Protein AF-A0AAN9EJW6-F1 (afdb_monomer)

Radius of gyration: 41.12 Å; Cα contacts (8 Å, |Δi|>4): 16; chains: 1; bounding box: 88×48×113 Å

InterPro domains:
  IPR026060 Associate of Myc 1 [PTHR13168] (24-127)

Organism: Crotalaria pallida (NCBI:txid3830)

Foldseek 3Di:
DPPDPPDDPVVVVVVVVVVVVVVVVVVVVVVVVVCVVVCVVVQQVVLVVVQVPPPDHDPDSPVSSCVSVVPDDPVVVVVVVVVVVVVVVVVVVVVVVVVVVVVVVVVVVVVVVVVDDDDDDDDDDDDDDYDDDD

pLDDT: mean 81.41, std 19.13, range [34.28, 98.38]

Solvent-accessible surface area (backbone atoms only — not comparable to full-atom values): 8293 Å² total; per-residue (Å²): 134,84,83,67,96,74,82,62,62,68,62,49,49,52,52,50,53,51,50,54,50,51,51,53,51,50,52,52,50,52,52,52,50,48,36,55,76,70,39,52,51,59,54,53,48,52,53,53,49,55,57,68,69,40,89,71,71,65,98,48,66,66,59,55,49,47,59,70,70,68,51,64,54,71,66,54,48,53,50,53,51,51,53,51,52,53,52,54,51,54,50,52,52,50,51,51,50,52,54,51,53,53,50,54,52,51,54,52,50,56,54,50,68,75,69,70,83,87,82,93,86,85,90,83,83,89,88,86,85,84,90,81,91,134

Mean predicted aligned error: 17.02 Å

Nearest PDB structures (foldseek):
  7sqc-assembly1_0J  TM=7.883E-01  e=5.731E-04  Chlamydomonas reinhardtii
  7sqc-assembly1_0L  TM=8.168E-01  e=1.813E-03  Chlamydomonas reinhardtii
  7som-assembly1_W  TM=6.688E-01  e=5.333E-04  Chlamydomonas reinha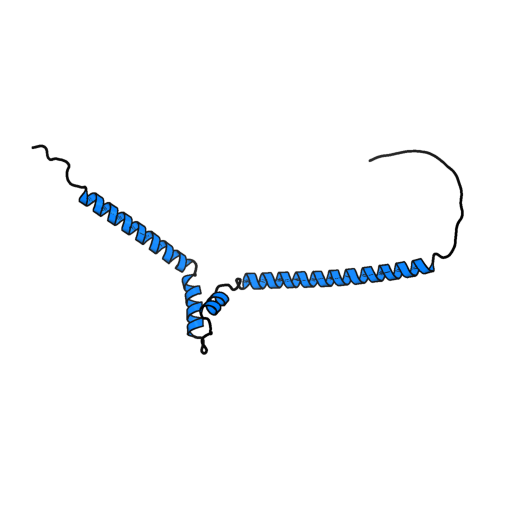rdtii

Secondary structure (DSSP, 8-state):
--------HHHHHHHHHHHHHHHHHHHHHHHHHHHHHTTHHHHHHHHHHHHHH-SS--S-HHHHHHHHHSSPPHHHHHHHHHHHHHHHHHHHHHHHHHHHHHHHHHHHHHHHHHH-------------------

Structure (mmCIF, N/CA/C/O backbone):
data_AF-A0AAN9EJW6-F1
#
_entry.id   AF-A0AAN9EJW6-F1
#
loop_
_atom_site.group_PDB
_atom_site.id
_atom_site.type_symbol
_atom_site.label_atom_id
_atom_site.label_alt_id
_atom_site.label_comp_id
_atom_site.label_asym_id
_atom_site.label_entity_id
_atom_site.label_seq_id
_atom_site.pdbx_PDB_ins_code
_atom_site.Cartn_x
_atom_site.Cartn_y
_atom_site.Cartn_z
_atom_site.occupancy
_atom_site.B_iso_or_equiv
_atom_site.auth_seq_id
_atom_site.auth_comp_id
_atom_site.auth_asym_id
_atom_site.auth_atom_id
_atom_site.pdbx_PDB_model_num
ATOM 1 N N . MET A 1 1 ? 53.977 26.430 -40.911 1.00 45.88 1 MET A N 1
ATOM 2 C CA . MET A 1 1 ? 52.508 26.573 -40.820 1.00 45.88 1 MET A CA 1
ATOM 3 C C . MET A 1 1 ? 52.083 26.139 -39.430 1.00 45.88 1 MET A C 1
ATOM 5 O O . MET A 1 1 ? 52.261 24.979 -39.087 1.00 45.88 1 MET A O 1
ATOM 9 N N . ILE A 1 2 ? 51.635 27.087 -38.608 1.00 50.38 2 ILE A N 1
ATOM 10 C CA . ILE A 1 2 ? 51.143 26.830 -37.249 1.00 50.38 2 ILE A CA 1
ATOM 11 C C . ILE A 1 2 ? 49.769 26.165 -37.409 1.00 50.38 2 ILE A C 1
ATOM 13 O O . ILE A 1 2 ? 48.837 26.798 -37.907 1.00 50.38 2 ILE A O 1
ATOM 17 N N . PHE A 1 3 ? 49.653 24.884 -37.056 1.00 51.03 3 PHE A N 1
ATOM 18 C CA . PHE A 1 3 ? 48.362 24.199 -37.006 1.00 51.03 3 PHE A CA 1
ATOM 19 C C . PHE A 1 3 ? 47.484 24.900 -35.963 1.00 51.03 3 PHE A C 1
ATOM 21 O O . PHE A 1 3 ? 47.835 24.978 -34.787 1.00 51.03 3 PHE A O 1
ATOM 28 N N . SER A 1 4 ? 46.368 25.470 -36.411 1.00 56.62 4 SER A N 1
ATOM 29 C CA . SER A 1 4 ? 45.422 26.157 -35.532 1.00 56.62 4 SER A CA 1
ATOM 30 C C . SER A 1 4 ? 44.644 25.142 -34.681 1.00 56.62 4 SER A C 1
ATOM 32 O O . SER A 1 4 ? 44.229 24.114 -35.213 1.00 56.62 4 SER A O 1
ATOM 34 N N . PRO A 1 5 ? 44.365 25.429 -33.396 1.00 61.47 5 PRO A N 1
ATOM 35 C CA . PRO A 1 5 ? 43.528 24.603 -32.526 1.00 61.47 5 PRO A CA 1
ATOM 36 C C . PRO A 1 5 ? 42.034 24.828 -32.820 1.00 61.47 5 PRO A C 1
ATOM 38 O O . PRO A 1 5 ? 41.258 25.276 -31.981 1.00 61.47 5 PRO A O 1
ATOM 41 N N . LYS A 1 6 ? 41.629 24.528 -34.046 1.00 61.16 6 LYS A N 1
ATOM 42 C CA . LYS A 1 6 ? 40.262 24.156 -34.405 1.00 61.16 6 LYS A CA 1
ATOM 43 C C . LYS A 1 6 ? 40.468 22.722 -34.882 1.00 61.16 6 LYS A C 1
ATOM 45 O O . LYS A 1 6 ? 41.196 22.510 -35.831 1.00 61.16 6 LYS A O 1
ATOM 50 N N . ASP A 1 7 ? 40.208 21.685 -34.099 1.00 63.66 7 ASP A N 1
ATOM 51 C CA . ASP A 1 7 ? 38.897 21.062 -34.066 1.00 63.66 7 ASP A CA 1
ATOM 52 C C . ASP A 1 7 ? 38.947 19.898 -33.070 1.00 63.66 7 ASP A C 1
ATOM 54 O O . ASP A 1 7 ? 39.448 18.814 -33.349 1.00 63.66 7 ASP A O 1
ATOM 58 N N . ASN A 1 8 ? 38.416 20.103 -31.870 1.00 65.50 8 ASN A N 1
ATOM 59 C CA . ASN A 1 8 ? 37.898 18.989 -31.068 1.00 65.50 8 ASN A CA 1
ATOM 60 C C . ASN A 1 8 ? 36.607 19.401 -30.352 1.00 65.50 8 ASN A C 1
ATOM 62 O O . ASN A 1 8 ? 36.280 18.927 -29.266 1.00 65.50 8 ASN A O 1
ATOM 66 N N . LEU A 1 9 ? 35.889 20.364 -30.933 1.00 72.44 9 LEU A N 1
ATOM 67 C CA . LEU A 1 9 ? 34.636 20.852 -30.375 1.00 72.44 9 LEU A CA 1
ATOM 68 C C . LEU A 1 9 ? 33.519 19.832 -30.629 1.00 72.44 9 LEU A C 1
ATOM 70 O O . LEU A 1 9 ? 32.791 19.490 -29.706 1.00 72.44 9 LEU A O 1
ATOM 74 N N . SER A 1 10 ? 33.477 19.248 -31.832 1.00 76.38 10 SER A N 1
ATOM 75 C CA . SER A 1 10 ? 32.536 18.177 -32.192 1.00 76.38 10 SER A CA 1
ATOM 76 C C . SER A 1 10 ? 32.692 16.933 -31.302 1.00 76.38 10 SER A C 1
ATOM 78 O O . SER A 1 10 ? 31.719 16.461 -30.716 1.00 76.38 10 SER A O 1
ATOM 80 N N . GLY A 1 11 ? 33.928 16.461 -31.084 1.00 83.88 11 GLY A N 1
ATOM 81 C CA . GLY A 1 11 ? 34.201 15.319 -30.202 1.00 83.88 11 GLY A CA 1
ATOM 82 C C . GLY A 1 11 ? 33.845 15.585 -28.735 1.00 83.88 11 GLY A C 1
ATOM 83 O O . GLY A 1 11 ? 33.274 14.723 -28.062 1.00 83.88 11 GLY A O 1
ATOM 84 N N . LYS A 1 12 ? 34.105 16.803 -28.238 1.00 85.62 12 LYS A N 1
ATOM 85 C CA . LYS A 1 12 ? 33.687 17.228 -26.891 1.00 85.62 12 LYS A CA 1
ATOM 86 C C . LYS A 1 12 ? 32.165 17.288 -26.749 1.00 85.62 12 LYS A C 1
ATOM 88 O O . LYS A 1 12 ? 31.651 16.821 -25.735 1.00 85.62 12 LYS A O 1
ATOM 93 N N . VAL A 1 13 ? 31.450 17.804 -27.751 1.00 88.00 13 VAL A N 1
ATOM 94 C CA . VAL A 1 13 ? 29.978 17.861 -27.758 1.00 88.00 13 VAL A CA 1
ATOM 95 C C . VAL A 1 13 ? 29.380 16.453 -27.784 1.00 88.00 13 VAL A C 1
ATOM 97 O O . VAL A 1 13 ? 28.518 16.154 -26.963 1.00 88.00 13 VAL A O 1
ATOM 100 N N . ALA A 1 14 ? 29.885 15.553 -28.633 1.00 90.44 14 ALA A N 1
ATOM 101 C CA . ALA A 1 14 ? 29.428 14.164 -28.684 1.00 90.44 14 ALA A CA 1
ATOM 102 C C . ALA A 1 14 ? 29.637 13.432 -27.344 1.00 90.44 14 ALA A C 1
ATOM 104 O O . ALA A 1 14 ? 28.730 12.761 -26.848 1.00 90.44 14 ALA A O 1
ATOM 105 N N . LYS A 1 15 ? 30.800 13.618 -26.702 1.00 89.44 15 LYS A N 1
ATOM 106 C CA . LYS A 1 1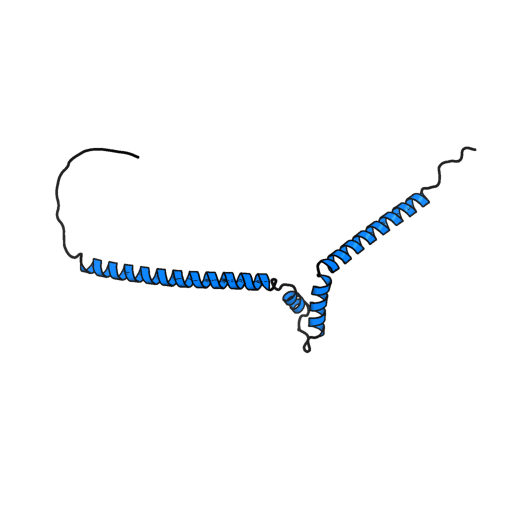5 ? 31.083 13.054 -25.372 1.00 89.44 15 LYS A CA 1
ATOM 107 C C . LYS A 1 15 ? 30.166 13.633 -24.290 1.00 89.44 15 LYS A C 1
ATOM 109 O O . LYS A 1 15 ? 29.689 12.888 -23.436 1.00 89.44 15 LYS A O 1
ATOM 114 N N . MET A 1 16 ? 29.906 14.940 -24.327 1.00 90.06 16 MET A N 1
ATOM 115 C CA . MET A 1 16 ? 29.020 15.614 -23.374 1.00 90.06 16 MET A CA 1
ATOM 116 C C . MET A 1 16 ? 27.571 15.134 -23.517 1.00 90.06 16 MET A C 1
ATOM 118 O O . MET A 1 16 ? 26.950 14.773 -22.520 1.00 90.06 16 MET A O 1
ATOM 122 N N . LEU A 1 17 ? 27.062 15.043 -24.748 1.00 90.88 17 LEU A N 1
ATOM 123 C CA . LEU A 1 17 ? 25.730 14.509 -25.044 1.00 90.88 17 LEU A CA 1
ATOM 124 C C . LEU A 1 17 ? 25.597 13.040 -24.621 1.00 90.88 17 LEU A C 1
ATOM 126 O O . LEU A 1 17 ? 24.603 12.673 -23.996 1.00 90.88 17 LEU A O 1
ATOM 130 N N . GLY A 1 18 ? 26.614 12.214 -24.887 1.00 90.69 18 GLY A N 1
ATOM 131 C CA . GLY A 1 18 ? 26.646 10.821 -24.439 1.00 90.69 18 GLY A CA 1
ATOM 132 C C . GLY A 1 18 ? 26.630 10.688 -22.912 1.00 90.69 18 GLY A C 1
ATOM 133 O O . GLY A 1 18 ? 25.901 9.858 -22.371 1.00 90.69 18 GLY A O 1
ATOM 134 N N . SER A 1 19 ? 27.375 11.543 -22.204 1.00 90.69 19 SER A N 1
ATOM 135 C CA . SER A 1 19 ? 27.371 11.582 -20.736 1.00 90.69 19 SER A CA 1
ATOM 136 C C . SER A 1 19 ? 26.007 11.995 -20.176 1.00 90.69 19 SER A C 1
ATOM 138 O O . SER A 1 19 ? 25.503 11.340 -19.267 1.00 90.69 19 SER A O 1
ATOM 140 N N . LEU A 1 20 ? 25.380 13.029 -20.747 1.00 91.12 20 LEU A N 1
ATOM 141 C CA . LEU A 1 20 ? 24.037 13.490 -20.374 1.00 91.12 20 LEU A CA 1
ATOM 142 C C . LEU A 1 20 ? 22.977 12.406 -20.588 1.00 91.12 20 LEU A C 1
ATOM 144 O O . LEU A 1 20 ? 22.093 12.222 -19.751 1.00 91.12 20 LEU A O 1
ATOM 148 N N . PHE A 1 21 ? 23.055 11.678 -21.703 1.00 92.12 21 PHE A N 1
ATOM 149 C CA . PHE A 1 21 ? 22.140 10.574 -21.975 1.00 92.12 21 PHE A CA 1
ATOM 150 C C . PHE A 1 21 ? 22.330 9.435 -20.969 1.00 92.12 21 PHE A C 1
ATOM 152 O O . PHE A 1 21 ? 21.357 8.960 -20.389 1.00 92.12 21 PHE A O 1
ATOM 159 N N . LYS A 1 22 ? 23.581 9.053 -20.686 1.00 92.19 22 LYS A N 1
ATOM 160 C CA . LYS A 1 22 ? 23.899 8.020 -19.692 1.00 92.19 22 LYS A CA 1
ATOM 161 C C . LYS A 1 22 ? 23.420 8.399 -18.289 1.00 92.19 22 LYS A C 1
ATOM 163 O O . LYS A 1 22 ? 22.901 7.548 -17.576 1.00 92.19 22 LYS A O 1
ATOM 168 N N . GLU A 1 23 ? 23.548 9.666 -17.906 1.00 93.19 23 GLU A N 1
ATOM 169 C CA . GLU A 1 23 ? 23.032 10.174 -16.632 1.00 93.19 23 GLU A CA 1
ATOM 170 C C . GLU A 1 23 ? 21.496 10.122 -16.571 1.00 93.19 23 GLU A C 1
ATOM 172 O O . GLU A 1 23 ? 20.930 9.697 -15.562 1.00 93.19 23 GLU A O 1
ATOM 177 N N . LYS A 1 24 ? 20.80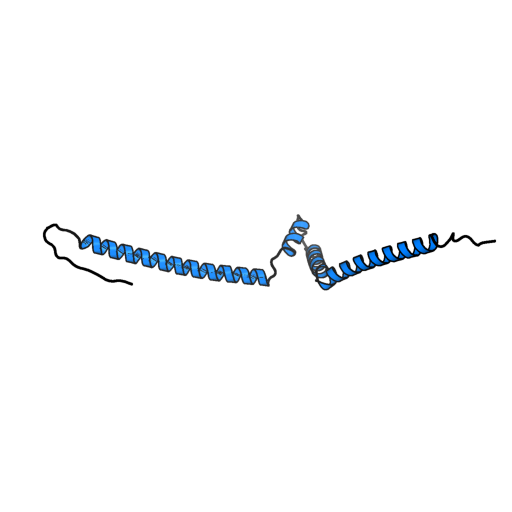5 10.498 -17.657 1.00 94.75 24 LYS A N 1
ATOM 178 C CA . LYS A 1 24 ? 19.341 10.375 -17.758 1.00 94.75 24 LYS A CA 1
ATOM 179 C C . LYS A 1 24 ? 18.882 8.925 -17.625 1.00 94.75 24 LYS A C 1
ATOM 181 O O . LYS A 1 24 ? 17.947 8.657 -16.875 1.00 94.75 24 LYS A O 1
ATOM 186 N N . GLU A 1 25 ? 19.537 8.000 -18.318 1.00 96.94 25 GLU A N 1
ATOM 187 C CA . GLU A 1 25 ? 19.205 6.576 -18.238 1.00 96.94 25 GLU A CA 1
ATOM 188 C C . GLU A 1 25 ? 19.509 6.000 -16.850 1.00 96.94 25 GLU A C 1
ATOM 190 O O . GLU A 1 25 ? 18.687 5.267 -16.307 1.00 96.94 25 GLU A O 1
ATOM 195 N N . ALA A 1 26 ? 20.611 6.405 -16.210 1.00 97.31 26 ALA A N 1
ATOM 196 C CA . ALA A 1 26 ? 20.914 6.008 -14.835 1.00 97.31 26 ALA A CA 1
ATOM 197 C C . ALA A 1 26 ? 19.839 6.481 -13.841 1.00 97.31 26 ALA A C 1
ATOM 199 O O . ALA A 1 26 ? 19.439 5.722 -12.960 1.00 97.31 26 ALA A O 1
ATOM 200 N N . LYS A 1 27 ? 19.323 7.708 -14.001 1.00 96.75 27 LYS A N 1
ATOM 201 C CA . LYS A 1 27 ? 18.216 8.231 -13.182 1.00 96.75 27 LYS A CA 1
ATOM 202 C C . LYS A 1 27 ? 16.922 7.439 -13.389 1.00 96.75 27 LYS A C 1
ATOM 204 O O . LYS A 1 27 ? 16.261 7.097 -12.412 1.00 96.75 27 LYS A O 1
ATOM 209 N N . LYS A 1 28 ? 16.576 7.110 -14.639 1.00 97.50 28 LYS A N 1
ATOM 210 C CA . LYS A 1 28 ? 15.406 6.267 -14.947 1.00 97.50 28 LYS A CA 1
ATOM 211 C C . LYS A 1 28 ? 15.538 4.865 -14.355 1.00 97.50 28 LYS A C 1
ATOM 213 O O . LYS A 1 28 ? 14.586 4.366 -13.766 1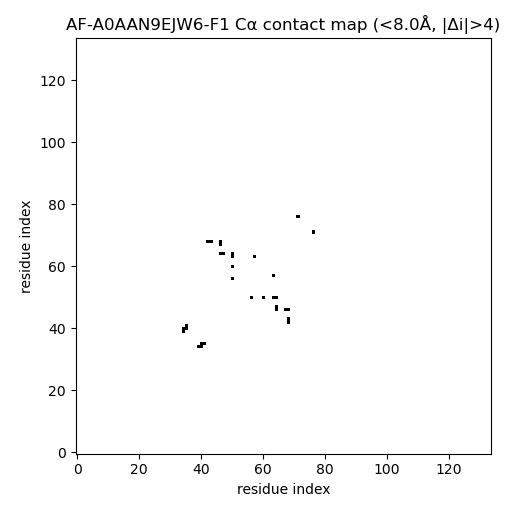.00 97.50 28 LYS A O 1
ATOM 218 N N . GLU A 1 29 ? 16.710 4.250 -14.492 1.00 98.00 29 GLU A N 1
ATOM 219 C CA . GLU A 1 29 ? 17.007 2.935 -13.920 1.00 98.00 29 GLU A CA 1
ATOM 220 C C . GLU A 1 29 ? 16.879 2.951 -12.395 1.00 98.00 29 GLU A C 1
ATOM 222 O O . GLU A 1 29 ? 16.236 2.076 -11.825 1.00 98.00 29 GLU A O 1
ATOM 227 N N . ALA A 1 30 ? 17.445 3.962 -11.732 1.00 98.19 30 ALA A N 1
ATOM 228 C CA . ALA A 1 30 ? 17.347 4.105 -10.284 1.00 98.19 30 ALA A CA 1
ATOM 229 C C . ALA A 1 30 ? 15.888 4.238 -9.820 1.00 98.19 30 ALA A C 1
ATOM 231 O O . ALA A 1 30 ? 15.504 3.610 -8.837 1.00 98.19 30 ALA A O 1
ATOM 232 N N . PHE A 1 31 ? 15.063 5.000 -10.547 1.00 98.25 31 PHE A N 1
ATOM 233 C CA . PHE A 1 31 ? 13.644 5.139 -10.223 1.00 98.25 31 PHE A CA 1
ATOM 234 C C . PHE A 1 31 ? 12.869 3.833 -10.424 1.00 98.25 31 PHE A C 1
ATOM 236 O O . PHE A 1 31 ? 12.100 3.445 -9.549 1.00 98.25 31 PHE A O 1
ATOM 243 N N . ARG A 1 32 ? 13.117 3.110 -11.525 1.00 98.06 32 ARG A N 1
ATOM 244 C CA . ARG A 1 32 ? 12.533 1.778 -11.743 1.00 98.06 32 ARG A CA 1
ATOM 245 C C . ARG A 1 32 ? 12.902 0.824 -10.608 1.00 98.06 32 ARG A C 1
ATOM 247 O O . ARG A 1 32 ? 12.011 0.261 -9.986 1.00 98.06 32 ARG A O 1
ATOM 254 N N . LYS A 1 33 ? 14.194 0.725 -10.277 1.00 98.31 33 LYS A N 1
ATOM 255 C CA . LYS A 1 33 ? 14.667 -0.113 -9.168 1.00 98.31 33 LYS A CA 1
ATOM 256 C C . LYS A 1 33 ? 14.032 0.262 -7.841 1.00 98.31 33 LYS A C 1
ATOM 258 O O . LYS A 1 33 ? 13.708 -0.633 -7.081 1.00 98.31 33 LYS A O 1
ATOM 263 N N . TYR A 1 34 ? 13.850 1.552 -7.567 1.00 98.38 34 TYR A N 1
ATOM 264 C CA . TYR A 1 34 ? 13.175 2.012 -6.357 1.00 98.38 34 TYR A CA 1
ATOM 265 C C . TYR A 1 34 ? 11.722 1.526 -6.290 1.00 98.38 34 TYR A C 1
ATOM 267 O O . TYR A 1 34 ? 11.297 1.022 -5.250 1.00 98.38 34 TYR A O 1
ATOM 275 N N . LEU A 1 35 ? 10.965 1.640 -7.386 1.00 98.06 35 LEU A N 1
ATOM 276 C CA . LEU A 1 35 ? 9.583 1.154 -7.439 1.00 98.06 35 LEU A CA 1
ATOM 277 C C . LEU A 1 35 ? 9.501 -0.374 -7.305 1.00 98.06 35 LEU A C 1
ATOM 279 O O . LEU A 1 35 ? 8.612 -0.875 -6.618 1.00 98.06 35 LEU A O 1
ATOM 283 N N . ASP A 1 36 ? 10.440 -1.102 -7.911 1.00 96.06 36 ASP A N 1
ATOM 284 C CA . ASP A 1 36 ? 10.532 -2.558 -7.785 1.00 96.06 36 ASP A CA 1
ATOM 285 C C . ASP A 1 36 ? 10.917 -2.968 -6.352 1.00 96.06 36 ASP A C 1
ATOM 287 O O . ASP A 1 36 ? 10.235 -3.777 -5.728 1.00 96.06 36 ASP A O 1
ATOM 291 N N . SER A 1 37 ? 11.973 -2.374 -5.782 1.00 95.56 37 SER A N 1
ATOM 292 C CA . SER A 1 37 ? 12.493 -2.738 -4.457 1.00 95.56 37 SER A CA 1
ATOM 293 C C . SER A 1 37 ? 11.583 -2.315 -3.307 1.00 95.56 37 SER A C 1
ATOM 295 O O . SER A 1 37 ? 11.608 -2.939 -2.253 1.00 95.56 37 SER A O 1
ATOM 297 N N . SER A 1 38 ? 10.800 -1.247 -3.482 1.00 94.31 38 SER A N 1
ATOM 298 C CA . SER A 1 38 ? 9.790 -0.826 -2.500 1.00 94.31 38 SER A CA 1
ATOM 299 C C . SER A 1 38 ? 8.521 -1.683 -2.544 1.00 94.31 38 SER A C 1
ATOM 301 O O . SER A 1 38 ? 7.668 -1.538 -1.674 1.00 94.31 38 SER A O 1
ATOM 303 N N . GLY A 1 39 ? 8.371 -2.555 -3.550 1.00 92.38 39 GLY A N 1
ATOM 304 C CA . GLY A 1 39 ? 7.165 -3.356 -3.763 1.00 92.38 39 GLY A CA 1
ATOM 305 C C . GLY A 1 39 ? 5.992 -2.578 -4.369 1.00 92.38 39 GLY A C 1
ATOM 306 O O . GLY A 1 39 ? 4.911 -3.143 -4.525 1.00 92.38 39 GLY A O 1
ATOM 307 N N . ALA A 1 40 ? 6.180 -1.310 -4.754 1.00 93.88 40 ALA A N 1
ATOM 308 C CA . ALA A 1 40 ? 5.126 -0.488 -5.350 1.00 93.88 40 ALA A CA 1
ATOM 309 C C . ALA A 1 40 ? 4.593 -1.096 -6.658 1.00 93.88 40 ALA A C 1
ATOM 311 O O . ALA A 1 40 ? 3.382 -1.118 -6.884 1.00 93.88 40 ALA A O 1
ATOM 312 N N . VAL A 1 41 ? 5.484 -1.636 -7.501 1.00 95.62 41 VAL A N 1
ATOM 313 C CA . VAL A 1 41 ? 5.093 -2.313 -8.750 1.00 95.62 41 VAL A CA 1
ATOM 314 C C . VAL A 1 41 ? 4.269 -3.568 -8.467 1.00 95.62 41 VAL A C 1
ATOM 316 O O . VAL A 1 41 ? 3.237 -3.771 -9.104 1.00 95.62 41 VAL A O 1
ATOM 319 N N . ASP A 1 42 ? 4.678 -4.383 -7.494 1.00 92.19 42 ASP A N 1
ATOM 320 C CA . ASP A 1 42 ? 3.963 -5.605 -7.108 1.00 92.19 42 ASP A CA 1
ATOM 321 C C . ASP A 1 42 ? 2.570 -5.292 -6.538 1.00 92.19 42 ASP A C 1
ATOM 323 O O . ASP A 1 42 ? 1.576 -5.877 -6.971 1.00 92.19 42 ASP A O 1
ATOM 327 N N . ALA A 1 43 ? 2.465 -4.306 -5.643 1.00 93.25 43 ALA A N 1
ATOM 328 C CA . ALA A 1 43 ? 1.190 -3.869 -5.079 1.00 93.25 43 ALA A CA 1
ATOM 329 C C . ALA A 1 43 ? 0.223 -3.361 -6.163 1.00 93.25 43 ALA A C 1
ATOM 331 O O . ALA A 1 43 ? -0.924 -3.810 -6.232 1.00 93.25 43 ALA A O 1
ATOM 332 N N . LEU A 1 44 ? 0.690 -2.477 -7.053 1.00 94.62 44 LEU A N 1
ATOM 333 C CA . LEU A 1 44 ? -0.111 -1.981 -8.177 1.00 94.62 44 LEU A CA 1
ATOM 334 C C . LEU A 1 44 ? -0.535 -3.121 -9.108 1.00 94.62 44 LEU A C 1
ATOM 336 O O . LEU A 1 44 ? -1.698 -3.192 -9.504 1.00 94.62 44 LEU A O 1
ATOM 340 N N . THR A 1 45 ? 0.380 -4.043 -9.411 1.00 95.75 45 THR A N 1
ATOM 341 C CA . THR A 1 45 ? 0.095 -5.209 -10.255 1.00 95.75 45 THR A CA 1
ATOM 342 C C . THR A 1 45 ? -0.999 -6.072 -9.637 1.00 95.75 45 THR A C 1
ATOM 344 O O . THR A 1 45 ? -1.969 -6.391 -10.316 1.00 95.75 45 THR A O 1
ATOM 347 N N . LYS A 1 46 ? -0.913 -6.389 -8.341 1.00 93.88 46 LYS A N 1
ATOM 348 C CA . LYS A 1 46 ? -1.933 -7.175 -7.628 1.00 93.88 46 LYS A CA 1
ATOM 349 C C . LYS A 1 46 ? -3.310 -6.517 -7.657 1.00 93.88 46 LYS A C 1
ATOM 351 O O . LYS A 1 46 ? -4.303 -7.205 -7.874 1.00 93.88 46 LYS A O 1
ATOM 356 N N . VAL A 1 47 ? -3.390 -5.196 -7.480 1.00 94.81 47 VAL A N 1
ATOM 357 C CA . VAL A 1 47 ? -4.668 -4.467 -7.563 1.00 94.81 47 VAL A CA 1
ATOM 358 C C . 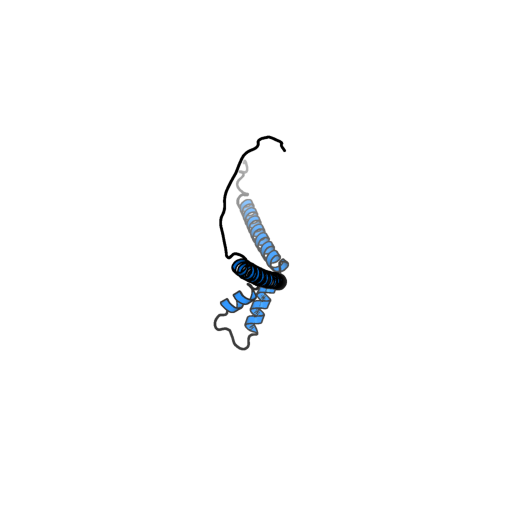VAL A 1 47 ? -5.253 -4.525 -8.974 1.00 94.81 47 VAL A C 1
ATOM 360 O O . VAL A 1 47 ? -6.453 -4.760 -9.127 1.00 94.81 47 VAL A O 1
ATOM 363 N N . LEU A 1 48 ? -4.420 -4.358 -10.004 1.00 95.38 48 LEU A N 1
ATOM 364 C CA . LEU A 1 48 ? -4.853 -4.446 -11.401 1.00 95.38 48 LEU A CA 1
ATOM 365 C C . LEU A 1 48 ? -5.284 -5.867 -11.787 1.00 95.38 48 LEU A C 1
ATOM 367 O O . LEU A 1 48 ? -6.300 -6.024 -12.460 1.00 95.38 48 LEU A O 1
ATOM 371 N N . VAL A 1 49 ? -4.567 -6.894 -11.323 1.00 95.50 49 VAL A N 1
ATOM 372 C CA . VAL A 1 49 ? -4.953 -8.304 -11.493 1.00 95.50 49 VAL A CA 1
ATOM 373 C C . VAL A 1 49 ? -6.293 -8.568 -10.808 1.00 95.50 49 VAL A C 1
ATOM 375 O O . VAL A 1 49 ? -7.208 -9.072 -11.449 1.00 95.50 49 VAL A O 1
ATOM 378 N N . ALA A 1 50 ? -6.472 -8.124 -9.561 1.00 93.44 50 ALA A N 1
ATOM 379 C CA . ALA A 1 50 ? -7.738 -8.277 -8.849 1.00 93.44 50 ALA A CA 1
ATOM 380 C C . ALA A 1 50 ? -8.906 -7.588 -9.575 1.00 93.44 50 ALA A C 1
ATOM 382 O O . ALA A 1 50 ? -10.010 -8.126 -9.604 1.00 93.44 50 ALA A O 1
ATOM 383 N N . LEU A 1 51 ? -8.680 -6.415 -10.181 1.00 95.00 51 LEU A N 1
ATOM 384 C CA . LEU A 1 51 ? -9.676 -5.735 -11.014 1.00 95.00 51 LEU A CA 1
ATOM 385 C C . LEU A 1 51 ? -9.976 -6.525 -12.299 1.00 95.00 51 LEU A C 1
ATOM 387 O O . LEU A 1 51 ? -11.132 -6.624 -12.723 1.00 95.00 51 LEU A O 1
ATOM 391 N N . TYR A 1 52 ? -8.950 -7.103 -12.922 1.00 95.31 52 TYR A N 1
ATOM 392 C CA . TYR A 1 52 ? -9.093 -7.939 -14.111 1.00 95.31 52 TYR A CA 1
ATOM 393 C C . TYR A 1 52 ? -9.874 -9.231 -13.829 1.00 95.31 52 TYR A C 1
ATOM 395 O O . TYR A 1 52 ? -10.708 -9.620 -14.643 1.00 95.31 52 TYR A O 1
ATOM 403 N N . GLU A 1 53 ? -9.691 -9.837 -12.661 1.00 95.19 53 GLU A N 1
ATOM 404 C CA . GLU A 1 53 ? -10.344 -11.090 -12.261 1.00 95.19 53 GLU A CA 1
ATOM 405 C C . GLU A 1 53 ? -11.789 -10.915 -11.766 1.00 95.19 53 GLU A C 1
ATOM 407 O O . GLU A 1 53 ? -12.519 -11.897 -11.648 1.00 95.19 53 GLU A O 1
ATOM 412 N N . GLN A 1 54 ? -12.244 -9.685 -11.491 1.00 92.94 54 GLN A N 1
ATOM 413 C CA . GLN A 1 54 ? -13.649 -9.431 -11.141 1.00 92.94 54 GLN A CA 1
ATOM 414 C C . GLN A 1 54 ? -14.588 -9.933 -12.252 1.00 92.94 54 GLN A C 1
ATOM 416 O O . GLN A 1 54 ? -14.514 -9.432 -13.379 1.00 92.94 54 GLN A O 1
ATOM 421 N N . ASN A 1 55 ? -15.477 -10.878 -11.915 1.00 81.75 55 ASN A N 1
ATOM 422 C CA . ASN A 1 55 ? -16.504 -11.398 -12.827 1.00 81.75 55 ASN A CA 1
ATOM 423 C C . ASN A 1 55 ? -17.459 -10.282 -13.282 1.00 81.75 55 ASN A C 1
ATOM 425 O O . ASN A 1 55 ? -17.683 -10.124 -14.479 1.00 81.75 55 ASN A O 1
ATOM 429 N N . ASP A 1 56 ? -17.922 -9.455 -12.339 1.00 90.38 56 ASP A N 1
ATOM 430 C CA . ASP A 1 56 ? -18.680 -8.233 -12.614 1.00 90.38 56 ASP A CA 1
ATOM 431 C C . ASP A 1 56 ? -17.766 -7.018 -12.470 1.00 90.38 56 ASP A C 1
ATOM 433 O O . ASP A 1 56 ? -17.249 -6.727 -11.388 1.00 90.38 56 ASP A O 1
ATOM 437 N N . LYS A 1 57 ? -17.529 -6.298 -13.572 1.00 90.62 57 LYS A N 1
ATOM 438 C CA . LYS A 1 57 ? -16.670 -5.112 -13.528 1.00 90.62 57 LYS A CA 1
ATOM 439 C C . LYS A 1 57 ? -17.339 -4.009 -12.707 1.00 90.62 57 LYS A C 1
ATOM 441 O O . LYS A 1 57 ? -18.509 -3.707 -12.951 1.00 90.62 57 LYS A O 1
ATOM 446 N N . PRO A 1 58 ? -16.609 -3.375 -11.769 1.00 90.44 58 PRO A N 1
ATOM 447 C CA . PRO A 1 58 ? -17.154 -2.249 -11.033 1.00 90.44 58 PRO A CA 1
ATOM 448 C C . PRO A 1 58 ? -17.501 -1.123 -12.010 1.00 90.44 58 PRO A C 1
ATOM 450 O O . PRO A 1 58 ? -16.796 -0.903 -12.997 1.00 90.44 58 PRO A O 1
ATOM 453 N N . SER A 1 59 ? -18.561 -0.378 -11.704 1.00 91.81 59 SER A N 1
ATOM 454 C CA . SER A 1 59 ? -18.971 0.801 -12.478 1.00 91.81 59 SER A CA 1
ATOM 455 C C . SER A 1 59 ? -17.866 1.861 -12.562 1.00 91.81 59 SER A C 1
ATOM 457 O O . SER A 1 59 ? -17.772 2.574 -13.559 1.00 91.81 59 SER A O 1
ATOM 459 N N . SER A 1 60 ? -17.001 1.929 -11.543 1.00 93.38 60 SER A N 1
ATOM 460 C CA . SER A 1 60 ? -15.802 2.764 -11.509 1.00 93.38 60 SER A CA 1
ATOM 461 C C . SER A 1 60 ? -14.560 1.936 -11.177 1.00 93.38 60 SER A C 1
ATOM 463 O O . SER A 1 60 ? -14.353 1.499 -10.044 1.00 93.38 60 SER A O 1
ATOM 465 N N . ALA A 1 61 ? -13.684 1.762 -12.168 1.00 93.56 61 ALA A N 1
ATOM 466 C CA . ALA A 1 61 ? -12.367 1.158 -11.964 1.00 93.56 61 ALA A CA 1
ATOM 467 C C . ALA A 1 61 ? -11.483 1.997 -11.024 1.00 93.56 61 ALA A C 1
ATOM 469 O O . ALA A 1 61 ? -10.696 1.446 -10.257 1.00 93.56 61 ALA A O 1
ATOM 470 N N . LEU A 1 62 ? -11.624 3.327 -11.071 1.00 91.50 62 LEU A N 1
ATOM 471 C CA . LEU A 1 62 ? -10.818 4.242 -10.267 1.00 91.50 62 LEU A CA 1
ATOM 472 C C . LEU A 1 62 ? -11.131 4.105 -8.773 1.00 91.50 62 LEU A C 1
ATOM 474 O O . LEU A 1 62 ? -10.203 4.003 -7.975 1.00 91.50 62 LEU A O 1
ATOM 478 N N . GLU A 1 63 ? -12.413 4.042 -8.402 1.00 89.56 63 GLU A N 1
ATOM 479 C CA . GLU A 1 63 ? -12.812 3.853 -6.999 1.00 89.56 63 GLU A CA 1
ATOM 480 C C . GLU A 1 63 ? -12.360 2.493 -6.458 1.00 89.56 63 GLU A C 1
ATOM 482 O O . GLU A 1 63 ? -11.860 2.405 -5.339 1.00 89.56 63 GLU A O 1
ATOM 487 N N . PHE A 1 64 ? -12.449 1.433 -7.269 1.00 90.12 64 PHE A N 1
ATOM 488 C CA . PHE A 1 64 ? -11.946 0.111 -6.887 1.00 90.12 64 PHE A CA 1
ATOM 489 C C . PHE A 1 64 ? -10.445 0.140 -6.564 1.00 90.12 64 PHE A C 1
ATOM 491 O O . PHE A 1 64 ? -10.008 -0.416 -5.554 1.00 90.12 64 PHE A O 1
ATOM 498 N N . ILE A 1 65 ? -9.654 0.800 -7.417 1.00 90.81 65 ILE A N 1
ATOM 499 C CA . ILE A 1 65 ? -8.206 0.939 -7.229 1.00 90.81 65 ILE A CA 1
ATOM 500 C C . ILE A 1 65 ? -7.906 1.763 -5.972 1.00 90.81 65 ILE A C 1
ATOM 502 O O . ILE A 1 65 ? -7.073 1.347 -5.168 1.00 90.81 65 ILE A O 1
ATOM 506 N N . GLN A 1 66 ? -8.599 2.890 -5.773 1.00 87.25 66 GLN A N 1
ATOM 507 C CA . GLN A 1 66 ? -8.437 3.731 -4.584 1.00 87.25 66 GLN A CA 1
ATOM 508 C C . GLN A 1 66 ? -8.735 2.951 -3.304 1.00 87.25 66 GLN A C 1
ATOM 510 O O . GLN A 1 66 ? -7.892 2.914 -2.416 1.00 87.25 66 GLN A O 1
ATOM 515 N N . ASN A 1 67 ? -9.858 2.235 -3.230 1.00 85.06 67 ASN A N 1
ATOM 516 C CA . ASN A 1 67 ? -10.190 1.442 -2.045 1.00 85.06 67 ASN A CA 1
ATOM 517 C C . ASN A 1 67 ? -9.147 0.362 -1.734 1.00 85.06 67 ASN A C 1
ATOM 519 O O . ASN A 1 67 ? -8.872 0.092 -0.567 1.00 85.06 67 ASN A O 1
ATOM 523 N N . ARG A 1 68 ? -8.553 -0.265 -2.758 1.00 84.75 68 ARG A N 1
ATOM 524 C CA . ARG A 1 68 ? -7.528 -1.294 -2.540 1.00 84.75 68 ARG A CA 1
ATOM 525 C C . ARG A 1 68 ? -6.148 -0.739 -2.196 1.00 84.75 68 ARG A C 1
ATOM 527 O O . ARG A 1 68 ? -5.413 -1.422 -1.492 1.00 84.75 68 ARG A O 1
ATOM 534 N N . LEU A 1 69 ? -5.787 0.447 -2.686 1.00 83.62 69 LEU A N 1
ATOM 535 C CA . LEU A 1 69 ? -4.486 1.075 -2.416 1.00 83.62 69 LEU A CA 1
ATOM 536 C C . LEU A 1 69 ? -4.487 1.958 -1.162 1.00 83.62 69 LEU A C 1
ATOM 538 O O . LEU A 1 69 ? -3.442 2.125 -0.544 1.00 83.62 69 LEU A O 1
ATOM 542 N N . CYS A 1 70 ? -5.634 2.527 -0.794 1.00 73.38 70 CYS A N 1
ATOM 543 C CA . CYS A 1 70 ? -5.779 3.454 0.330 1.00 73.38 70 CYS A CA 1
ATOM 544 C C . CYS A 1 70 ? -6.232 2.775 1.629 1.00 73.38 70 CYS A C 1
ATOM 546 O O . CYS A 1 70 ? -6.543 3.471 2.594 1.00 73.38 70 CYS A O 1
ATOM 548 N N . CYS A 1 71 ? -6.283 1.440 1.679 1.00 63.28 71 CYS A N 1
ATOM 549 C CA . CYS A 1 71 ? -6.530 0.745 2.936 1.00 63.28 71 CYS A CA 1
ATOM 550 C C . CYS A 1 71 ? -5.344 1.019 3.882 1.00 63.28 71 CYS A C 1
ATOM 552 O O . CYS A 1 71 ? -4.202 0.788 3.466 1.00 63.28 71 CYS A O 1
ATOM 554 N N . PRO A 1 72 ? -5.576 1.497 5.122 1.00 58.59 72 PRO A N 1
ATOM 555 C CA . PRO A 1 72 ? -4.546 1.496 6.154 1.00 58.59 72 PRO A CA 1
ATOM 556 C C . PRO A 1 72 ? -3.916 0.109 6.183 1.00 58.59 72 PRO A C 1
ATOM 558 O O . PRO A 1 72 ? -4.622 -0.889 5.997 1.00 58.59 72 PRO A O 1
ATOM 561 N N . SER A 1 73 ? -2.600 0.027 6.370 1.00 62.91 73 SER A N 1
ATOM 562 C CA . SER A 1 73 ? -1.955 -1.284 6.471 1.00 62.91 73 SER A CA 1
ATOM 563 C C . SER A 1 73 ? -2.729 -2.142 7.481 1.00 62.91 73 SER A C 1
ATOM 565 O O . SER A 1 73 ? -3.242 -1.613 8.466 1.00 62.91 73 SER A O 1
ATOM 567 N N . ILE A 1 74 ? -2.869 -3.452 7.246 1.00 64.88 74 ILE A N 1
ATOM 568 C CA . ILE A 1 74 ? -3.661 -4.335 8.133 1.00 64.88 74 ILE A CA 1
ATOM 569 C C . ILE A 1 74 ? -3.262 -4.115 9.605 1.00 64.88 74 ILE A C 1
ATOM 571 O O . ILE A 1 74 ? -4.121 -4.013 10.472 1.00 64.88 74 ILE A O 1
ATOM 575 N N . SER A 1 75 ? -1.967 -3.891 9.853 1.00 70.75 75 SER A N 1
ATOM 576 C CA . SER A 1 75 ? -1.420 -3.524 11.160 1.00 70.75 75 SER A CA 1
ATOM 577 C C . SER A 1 75 ? -1.927 -2.182 11.716 1.00 70.75 75 SER A C 1
ATOM 579 O O . SER A 1 75 ? -2.213 -2.096 12.907 1.00 70.75 75 SER A O 1
ATOM 581 N N . GLU A 1 76 ? -2.047 -1.131 10.901 1.00 74.56 76 GLU A N 1
ATOM 582 C CA . GLU A 1 76 ? -2.636 0.147 11.325 1.00 74.56 76 GLU A CA 1
ATOM 583 C C . GLU A 1 76 ? -4.129 0.014 11.608 1.00 74.56 76 GLU A C 1
ATOM 585 O O . GLU A 1 76 ? -4.605 0.583 12.588 1.00 74.56 76 GLU A O 1
ATOM 590 N N . HIS A 1 77 ? -4.860 -0.756 10.798 1.00 79.00 77 HIS A N 1
ATOM 591 C CA . HIS A 1 77 ? -6.269 -1.034 11.058 1.00 79.00 77 HIS A CA 1
ATOM 592 C C . HIS A 1 77 ? -6.442 -1.796 12.380 1.00 79.00 77 HIS A C 1
ATOM 594 O O . HIS A 1 77 ? -7.263 -1.411 13.207 1.00 79.00 77 HIS A O 1
ATOM 600 N N . GLU A 1 78 ? -5.671 -2.863 12.602 1.00 82.62 78 GLU A N 1
ATOM 601 C CA . GLU A 1 78 ? -5.689 -3.643 13.848 1.00 82.62 78 GLU A CA 1
ATOM 602 C C . GLU A 1 78 ? -5.343 -2.776 15.062 1.00 82.62 78 GLU A C 1
ATOM 604 O O . GLU A 1 78 ? -6.034 -2.826 16.080 1.00 82.62 78 GLU A O 1
ATOM 609 N N . LYS A 1 79 ? -4.315 -1.927 14.943 1.00 88.06 79 LYS A N 1
ATOM 610 C CA . LYS A 1 79 ? -3.925 -0.988 15.997 1.00 88.06 79 LYS A CA 1
ATOM 611 C C . LYS A 1 79 ? -5.042 0.011 16.301 1.00 88.06 79 LYS A C 1
ATOM 613 O O . LYS A 1 79 ? -5.394 0.192 17.463 1.00 88.06 79 LYS A O 1
ATOM 618 N N . LEU A 1 80 ? -5.622 0.625 15.272 1.00 88.56 80 LEU A N 1
ATOM 619 C CA . LEU A 1 80 ? -6.708 1.592 15.427 1.00 88.56 80 LEU A CA 1
ATOM 620 C C . LEU A 1 80 ? -7.955 0.941 16.042 1.00 88.56 80 LEU A C 1
ATOM 622 O O . LEU A 1 80 ? -8.616 1.537 16.889 1.00 88.56 80 LEU A O 1
ATOM 626 N N . GLN A 1 81 ? -8.251 -0.302 15.665 1.00 90.62 81 GLN A N 1
ATOM 627 C CA . GLN A 1 81 ? -9.347 -1.079 16.234 1.00 90.62 81 GLN A CA 1
ATOM 628 C C . GLN A 1 81 ? -9.109 -1.415 17.714 1.00 90.62 81 GLN A C 1
ATOM 630 O O . GLN A 1 81 ? -10.039 -1.325 18.517 1.00 90.62 81 GLN A O 1
ATOM 635 N N . ALA A 1 82 ? -7.874 -1.755 18.092 1.00 94.50 82 ALA A N 1
ATOM 636 C CA . ALA A 1 82 ? -7.503 -1.981 19.485 1.00 94.50 82 ALA A CA 1
ATOM 637 C C . ALA A 1 82 ? -7.630 -0.699 20.326 1.00 94.50 82 ALA A C 1
ATOM 639 O O . ALA A 1 82 ? -8.218 -0.736 21.406 1.00 94.50 82 ALA A O 1
ATOM 640 N N . GLU A 1 83 ? -7.151 0.441 19.814 1.00 95.31 83 GLU A N 1
ATOM 641 C CA . GLU A 1 83 ? -7.290 1.747 20.475 1.00 95.31 83 GLU A CA 1
ATOM 642 C C . GLU A 1 83 ? -8.761 2.146 20.648 1.00 95.31 83 GLU A C 1
ATOM 644 O O . GLU A 1 83 ? -9.163 2.593 21.723 1.00 95.31 83 GLU A O 1
ATOM 649 N N . PHE A 1 84 ? -9.589 1.929 19.621 1.00 95.56 84 PHE A N 1
ATOM 650 C CA . PHE A 1 84 ? -11.027 2.178 19.696 1.00 95.56 84 PHE A CA 1
ATOM 651 C C . PHE A 1 84 ? -11.703 1.309 20.767 1.00 95.56 84 PHE A C 1
ATOM 653 O O . PHE A 1 84 ? -12.502 1.812 21.558 1.00 95.56 84 PHE A O 1
ATOM 660 N N . SER A 1 85 ? -11.352 0.021 20.832 1.00 96.81 85 SER A N 1
ATOM 661 C CA . SER A 1 85 ? -11.882 -0.898 21.842 1.00 96.81 85 SER A CA 1
ATOM 662 C C . SER A 1 85 ? -11.471 -0.501 23.264 1.00 96.81 85 SER A C 1
ATOM 664 O O . SER A 1 85 ? -12.322 -0.508 24.152 1.00 96.81 85 SER A O 1
ATOM 666 N N . ASP A 1 86 ? -10.202 -0.139 23.499 1.00 97.50 86 ASP A N 1
ATOM 667 C CA . ASP A 1 86 ? -9.729 0.319 24.820 1.00 97.50 86 ASP A CA 1
ATOM 668 C C . ASP A 1 86 ? -10.466 1.592 25.253 1.00 97.50 86 ASP A C 1
ATOM 670 O O . ASP A 1 86 ? -10.960 1.698 26.378 1.00 97.50 86 ASP A O 1
ATOM 674 N N . LEU A 1 87 ? -10.624 2.543 24.329 1.00 97.88 87 LEU A N 1
ATOM 675 C CA . LEU A 1 87 ? -11.323 3.791 24.603 1.00 97.88 87 LEU A CA 1
ATOM 676 C C . LEU A 1 87 ? -12.802 3.560 24.939 1.00 97.88 87 LEU A C 1
ATOM 678 O O . LEU A 1 87 ? -13.331 4.190 25.856 1.00 97.88 87 LEU A O 1
ATOM 682 N N . GLN A 1 88 ? -13.464 2.637 24.240 1.00 98.06 88 GLN A N 1
ATOM 683 C CA . GLN A 1 88 ? -14.854 2.275 24.506 1.00 98.06 88 GLN A CA 1
ATOM 684 C C . GLN A 1 88 ? -15.024 1.617 25.884 1.00 98.06 88 GLN A C 1
ATOM 686 O O . GLN A 1 88 ? -15.995 1.913 26.584 1.00 98.06 88 GLN A O 1
ATOM 691 N N . ILE A 1 89 ? -14.079 0.768 26.304 1.00 98.12 89 ILE A N 1
ATOM 692 C CA . ILE A 1 89 ? -14.070 0.179 27.652 1.00 98.12 89 ILE A CA 1
ATOM 693 C C . ILE A 1 89 ? -13.967 1.287 28.702 1.00 98.12 89 ILE A C 1
ATOM 695 O O . ILE A 1 89 ? -14.848 1.398 29.555 1.00 98.12 89 ILE A O 1
ATOM 699 N N . ARG A 1 90 ? -12.968 2.172 28.585 1.00 97.44 90 ARG A N 1
ATOM 700 C CA . ARG A 1 90 ? -12.777 3.282 29.534 1.00 97.44 90 ARG A CA 1
ATOM 701 C C . ARG A 1 90 ? -13.973 4.218 29.592 1.00 97.44 90 ARG A C 1
ATOM 703 O O . ARG A 1 90 ? -14.346 4.675 30.669 1.00 97.44 90 ARG A O 1
ATOM 710 N N . TYR A 1 91 ? -14.584 4.506 28.446 1.00 97.88 91 TYR A N 1
ATOM 711 C CA . TYR A 1 91 ? -15.789 5.325 28.387 1.00 97.88 91 TYR A CA 1
ATOM 712 C C . TYR A 1 91 ? -16.933 4.693 29.189 1.00 97.88 91 TYR A C 1
ATOM 714 O O . TYR A 1 91 ? -17.570 5.378 29.985 1.00 97.88 91 TYR A O 1
ATOM 722 N N . ASN A 1 92 ? -17.166 3.388 29.030 1.00 97.94 92 ASN A N 1
ATOM 723 C CA . ASN A 1 92 ? -18.221 2.679 29.754 1.00 97.94 92 ASN A CA 1
ATOM 724 C C . ASN A 1 92 ? -17.941 2.579 31.261 1.00 97.94 92 ASN A C 1
ATOM 726 O O . ASN A 1 92 ? -18.859 2.743 32.069 1.00 97.94 92 ASN A O 1
ATOM 730 N N . GLU A 1 93 ? -16.689 2.340 31.653 1.00 97.88 93 GLU A N 1
ATOM 731 C CA . GLU A 1 93 ? -16.271 2.344 33.060 1.00 97.88 93 GLU A CA 1
ATOM 732 C C . GLU A 1 93 ? -16.502 3.714 33.697 1.00 97.88 93 GLU A C 1
ATOM 734 O O . GLU A 1 93 ? -17.126 3.817 34.756 1.00 97.88 93 GLU A O 1
ATOM 739 N N . LEU A 1 94 ? -16.066 4.775 33.015 1.00 97.88 94 LEU A N 1
ATOM 740 C CA . LEU A 1 94 ? -16.248 6.147 33.467 1.00 97.88 94 LEU A CA 1
ATOM 741 C C . LEU A 1 94 ? -17.731 6.517 33.552 1.00 97.88 94 LEU A C 1
ATOM 743 O O . LEU A 1 94 ? -18.158 7.116 34.537 1.00 97.88 94 LEU A O 1
ATOM 747 N N . LEU A 1 95 ? -18.530 6.129 32.555 1.00 97.44 95 LEU A N 1
ATOM 748 C CA . LEU A 1 95 ? -19.975 6.344 32.546 1.00 97.44 95 LEU A CA 1
ATOM 749 C C . LEU A 1 95 ? -20.647 5.645 33.736 1.00 97.44 95 LEU A C 1
ATOM 751 O O . LEU A 1 95 ? -21.499 6.234 34.400 1.00 97.44 95 LEU A O 1
ATOM 755 N N . THR A 1 96 ? -20.233 4.414 34.039 1.00 97.75 96 THR A N 1
ATOM 756 C CA . THR A 1 96 ? -20.743 3.640 35.178 1.00 97.75 96 THR A CA 1
ATOM 757 C C . THR A 1 96 ? -20.363 4.289 36.507 1.00 97.75 96 THR A C 1
ATOM 759 O O . THR A 1 96 ? -21.216 4.448 37.383 1.00 97.75 96 THR A O 1
ATOM 762 N N . ALA A 1 97 ? -19.105 4.712 36.655 1.00 96.94 97 ALA A N 1
ATOM 763 C CA . ALA A 1 97 ? -18.633 5.413 37.845 1.00 96.94 97 ALA A CA 1
ATOM 764 C C . ALA A 1 97 ? -19.396 6.727 38.056 1.00 96.94 97 ALA A C 1
ATOM 766 O O . ALA A 1 97 ? -19.908 6.975 39.145 1.00 96.94 97 ALA A O 1
ATOM 767 N N . HIS A 1 98 ? -19.563 7.519 36.994 1.00 97.00 98 HIS A N 1
ATOM 768 C CA . HIS A 1 98 ? -20.336 8.756 37.025 1.00 97.00 98 HIS A CA 1
ATOM 769 C C . HIS A 1 98 ? -21.788 8.509 37.462 1.00 97.00 98 HIS A C 1
ATOM 771 O O . HIS A 1 98 ? -22.289 9.184 38.358 1.00 97.00 98 HIS A O 1
ATOM 777 N N . GLN A 1 99 ? -22.464 7.511 36.881 1.00 97.81 99 GLN A N 1
ATOM 778 C CA . GLN A 1 99 ? -23.828 7.147 37.279 1.00 97.81 99 GLN A CA 1
ATOM 779 C C . GLN A 1 99 ? -23.920 6.741 38.753 1.00 97.81 99 GLN A C 1
ATOM 781 O O . GLN A 1 99 ? -24.882 7.109 39.427 1.00 97.81 99 GLN A O 1
ATOM 786 N N . LYS A 1 100 ? -22.935 5.993 39.261 1.00 96.81 100 LYS A N 1
ATOM 787 C CA . LYS A 1 100 ? -22.886 5.583 40.667 1.00 96.81 100 LYS A CA 1
ATOM 788 C C . LYS A 1 100 ? -22.717 6.788 41.594 1.00 96.81 100 LYS A C 1
ATOM 790 O O . LYS A 1 100 ? -23.514 6.953 42.511 1.00 96.81 100 LYS A O 1
ATOM 795 N N . THR A 1 101 ? -21.755 7.665 41.311 1.00 95.12 101 THR A N 1
ATOM 796 C CA . THR A 1 101 ? -21.524 8.883 42.101 1.00 95.12 101 THR A CA 1
ATOM 797 C C . THR A 1 101 ? -22.739 9.813 42.098 1.00 95.12 101 THR A C 1
ATOM 799 O O . THR A 1 101 ? -23.088 10.361 43.140 1.00 95.12 101 THR A O 1
ATOM 802 N N . CYS A 1 102 ? -23.430 9.974 40.963 1.00 94.12 102 CYS A N 1
ATOM 803 C CA . CYS A 1 102 ? -24.661 10.768 40.912 1.00 94.12 102 CYS A CA 1
ATOM 804 C C . CYS A 1 102 ? -25.764 10.199 41.815 1.00 94.12 102 CYS A C 1
ATOM 806 O O . CYS A 1 102 ? -26.418 10.972 42.511 1.00 94.12 102 CYS A O 1
ATOM 808 N N . LYS A 1 103 ? -25.946 8.872 41.8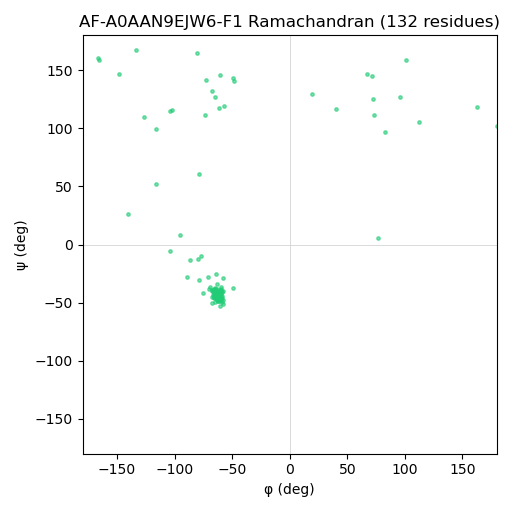32 1.00 95.88 103 LYS A N 1
ATOM 809 C CA . LYS A 1 103 ? -26.921 8.210 42.714 1.00 95.88 103 LYS A CA 1
ATOM 810 C C . LYS A 1 103 ? -26.577 8.410 44.189 1.00 95.88 103 LYS A C 1
ATOM 812 O O . LYS A 1 103 ? -27.433 8.835 44.954 1.00 95.88 103 LYS A O 1
ATOM 817 N N . GLU A 1 104 ? -25.320 8.187 44.570 1.00 94.81 104 GLU A N 1
ATOM 818 C CA . GLU A 1 104 ? -24.853 8.391 45.950 1.00 94.81 104 GLU A CA 1
ATOM 819 C C . GLU A 1 104 ? -25.057 9.845 46.415 1.00 94.81 104 GLU A C 1
ATOM 821 O O . GLU A 1 104 ? -25.504 10.090 47.537 1.00 94.81 104 GLU A O 1
ATOM 826 N N . LEU A 1 105 ? -24.788 10.828 45.546 1.00 91.81 105 LEU A N 1
ATOM 827 C CA . LEU A 1 105 ? -25.045 12.242 45.843 1.00 91.81 105 LEU A CA 1
ATOM 828 C C . LEU A 1 105 ? -26.534 12.550 46.022 1.00 91.81 105 LEU A C 1
ATOM 830 O O . LEU A 1 105 ? -26.892 13.346 46.892 1.00 91.81 105 LEU A O 1
ATOM 834 N N . GLU A 1 106 ? -27.402 11.951 45.211 1.00 91.75 106 GLU A N 1
ATOM 835 C CA . GLU A 1 106 ? -28.851 12.122 45.324 1.00 91.75 106 GLU A CA 1
ATOM 836 C C . GLU A 1 106 ? -29.387 11.526 46.634 1.00 91.75 106 GLU A C 1
ATOM 838 O O . GLU A 1 106 ? -30.145 12.186 47.350 1.00 91.75 106 GLU A O 1
ATOM 843 N N . GLU A 1 107 ? -28.922 10.332 47.006 1.00 92.69 107 GLU A N 1
ATOM 844 C CA . GLU A 1 107 ? -29.266 9.660 48.264 1.00 92.69 107 GLU A CA 1
ATOM 845 C C . GLU A 1 107 ? -28.810 10.466 49.493 1.00 92.69 107 GLU A C 1
ATOM 847 O O . GLU A 1 107 ? -29.589 10.679 50.432 1.00 92.69 107 GLU A O 1
ATOM 852 N N . LEU A 1 108 ? -27.574 10.983 49.477 1.00 88.44 108 LEU A N 1
ATOM 853 C CA . LEU A 1 108 ? -27.054 11.846 50.542 1.00 88.44 108 LEU A CA 1
ATOM 854 C C . LEU A 1 108 ? -27.829 13.163 50.638 1.00 88.44 108 LEU A C 1
ATOM 856 O O . LEU A 1 108 ? -28.167 13.604 51.739 1.00 88.44 108 LEU A O 1
ATOM 860 N N . LYS A 1 109 ? -28.168 13.780 49.501 1.00 86.44 109 LYS A N 1
ATOM 861 C CA . LYS A 1 109 ? -28.963 15.013 49.464 1.00 86.44 109 LYS A CA 1
ATOM 862 C C . LYS A 1 109 ? -30.377 14.792 50.011 1.00 86.44 109 LYS A C 1
ATOM 864 O O . LYS A 1 109 ? -30.865 15.624 50.774 1.00 86.44 109 LYS A O 1
ATOM 869 N N . SER A 1 110 ? -31.021 13.676 49.667 1.00 80.56 110 SER A N 1
ATOM 870 C CA . SER A 1 110 ? -32.353 13.312 50.172 1.00 80.56 110 SER A CA 1
ATOM 871 C C . SER A 1 110 ? -32.343 13.035 51.682 1.00 80.56 110 SER A C 1
ATOM 873 O O . SER A 1 110 ? -33.253 13.444 52.410 1.00 80.56 110 SER A O 1
ATOM 875 N N . SER A 1 111 ? -31.284 12.391 52.174 1.00 77.25 111 SER A N 1
ATOM 876 C CA . SER A 1 111 ? -31.094 12.116 53.603 1.00 77.25 111 SER A CA 1
ATOM 877 C C . SER A 1 111 ? -30.821 13.395 54.404 1.00 77.25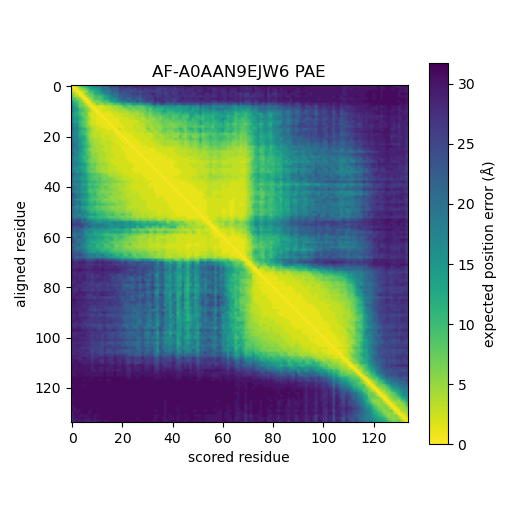 111 SER A C 1
ATOM 879 O O . SER A 1 111 ? -31.340 13.556 55.506 1.00 77.25 111 SER A O 1
ATOM 881 N N . HIS A 1 112 ? -30.081 14.349 53.828 1.00 66.19 112 HIS A N 1
ATOM 882 C CA . HIS A 1 112 ? -29.825 15.653 54.443 1.00 66.19 112 HIS A CA 1
ATOM 883 C C . HIS A 1 112 ? -31.077 16.548 54.480 1.00 66.19 112 HIS A C 1
ATOM 885 O O . HIS A 1 112 ? -31.341 17.199 55.489 1.00 66.19 112 HIS A O 1
ATOM 891 N N . ALA A 1 113 ? -31.904 16.520 53.429 1.00 60.53 113 ALA A N 1
ATOM 892 C CA . ALA A 1 113 ? -33.169 17.260 53.383 1.00 60.53 113 ALA A CA 1
ATOM 893 C C . ALA A 1 113 ? -34.189 16.788 54.442 1.00 60.53 113 ALA A C 1
ATOM 895 O O . ALA A 1 113 ? -35.028 17.574 54.876 1.00 60.53 113 ALA A O 1
ATOM 896 N N . SER A 1 114 ? -34.097 15.532 54.895 1.00 56.06 114 SER A N 1
ATOM 897 C CA . SER A 1 114 ? -34.965 14.972 55.943 1.00 56.06 114 SER A CA 1
ATOM 898 C C . SER A 1 114 ? -34.450 15.229 57.369 1.00 56.06 114 SER A C 1
ATOM 900 O O . SER A 1 114 ? -35.202 15.046 58.323 1.00 56.06 114 SER A O 1
ATOM 902 N N . SER A 1 115 ? -33.192 15.667 57.535 1.00 54.97 115 SER A N 1
ATOM 903 C CA . SER A 1 115 ? -32.574 15.916 58.847 1.00 54.97 115 SER A CA 1
ATOM 904 C C . SER A 1 115 ? -32.459 17.399 59.227 1.00 54.97 115 SER A C 1
ATOM 906 O O . SER A 1 115 ? -32.034 17.687 60.343 1.00 54.97 115 SER A O 1
ATOM 908 N N . SER A 1 116 ? -32.796 18.347 58.342 1.00 46.09 116 SER A N 1
ATOM 909 C CA . SER A 1 116 ? -32.594 19.789 58.581 1.00 46.09 116 SER A CA 1
ATOM 910 C C . SER A 1 116 ? -33.893 20.611 58.635 1.00 46.09 116 SER A C 1
ATOM 912 O O . SER A 1 116 ? -34.021 21.640 57.967 1.00 46.09 116 SER A O 1
ATOM 914 N N . ALA A 1 117 ? -34.862 20.197 59.453 1.00 43.47 117 ALA A N 1
ATOM 915 C CA . ALA A 1 117 ? -35.950 21.080 59.872 1.00 43.47 117 ALA A CA 1
ATOM 916 C C . ALA A 1 117 ? -35.733 21.562 61.324 1.00 43.47 117 ALA A C 1
ATOM 918 O O . ALA A 1 117 ? -35.862 20.767 62.251 1.00 43.47 117 ALA A O 1
ATOM 919 N N . MET A 1 118 ? -35.528 22.888 61.471 1.00 46.44 118 MET A N 1
ATOM 920 C CA . MET A 1 118 ? -35.690 23.763 62.669 1.00 46.44 118 MET A CA 1
ATOM 921 C C . MET A 1 118 ? -34.393 24.153 63.461 1.00 46.44 118 MET A C 1
ATOM 923 O O . MET A 1 118 ? -33.365 23.508 63.283 1.00 46.44 118 MET A O 1
ATOM 927 N N . PRO A 1 119 ? -34.378 25.251 64.272 1.00 50.25 119 PRO A N 1
ATOM 928 C CA . PRO A 1 119 ? -33.996 26.625 63.872 1.00 50.25 119 PRO A CA 1
ATOM 929 C C . PRO A 1 119 ? -33.012 27.359 64.844 1.00 50.25 119 PRO A C 1
ATOM 931 O O . PRO A 1 119 ? -32.812 26.942 65.974 1.00 50.25 119 PRO A O 1
ATOM 934 N N . SER A 1 120 ? -32.447 28.489 64.385 1.00 41.41 120 SER A N 1
ATOM 935 C CA . SER A 1 120 ? -31.932 29.697 65.097 1.00 41.41 120 SER A CA 1
ATOM 936 C C . SER A 1 120 ? -31.578 29.677 66.608 1.00 41.41 120 SER A C 1
ATOM 938 O O . SER A 1 120 ? -32.450 29.389 67.414 1.00 41.41 120 SER A O 1
ATOM 940 N N . THR A 1 121 ? -30.366 30.157 66.972 1.00 34.28 121 THR A N 1
ATOM 941 C CA . THR A 1 121 ? -30.013 31.254 67.944 1.00 34.28 121 THR A CA 1
ATOM 942 C C . THR A 1 121 ? -28.521 31.129 68.336 1.00 34.28 121 THR A C 1
ATOM 94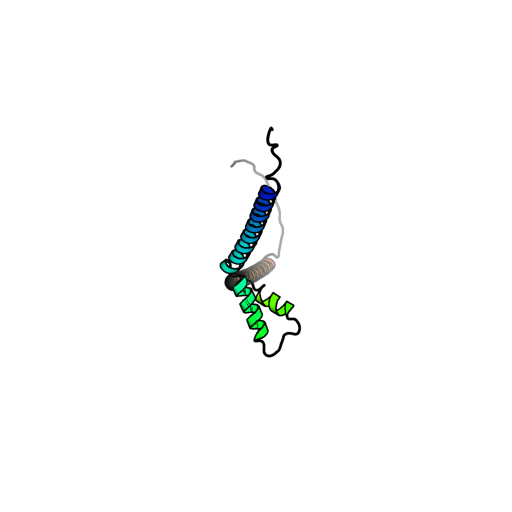4 O O . THR A 1 121 ? -28.113 30.036 68.702 1.00 34.28 121 THR A O 1
ATOM 947 N N . LYS A 1 122 ? -27.603 32.082 68.088 1.00 43.03 122 LYS A N 1
ATOM 948 C CA . LYS A 1 122 ? -27.350 33.449 68.627 1.00 43.03 122 LYS A CA 1
ATOM 949 C C . LYS A 1 122 ? -26.290 33.454 69.767 1.00 43.03 122 LYS A C 1
ATOM 951 O O . LYS A 1 122 ? -26.505 32.779 70.762 1.00 43.03 122 LYS A O 1
ATOM 956 N N . GLU A 1 123 ? -25.261 34.314 69.609 1.00 34.53 123 GLU A N 1
ATOM 957 C CA . GLU A 1 123 ? -24.312 34.881 70.620 1.00 34.53 123 GLU A CA 1
ATOM 958 C C . GLU A 1 123 ? -23.243 33.942 71.240 1.00 34.53 123 GLU A C 1
ATOM 960 O O . GLU A 1 123 ? -23.506 32.765 71.419 1.00 34.53 123 GLU A O 1
ATOM 965 N N . THR A 1 124 ? -22.000 34.329 71.582 1.00 35.75 124 THR A N 1
ATOM 966 C CA . THR A 1 124 ? -21.251 35.609 71.677 1.00 35.75 124 THR A CA 1
ATOM 967 C C . THR A 1 124 ? -19.735 35.319 71.825 1.00 35.75 124 THR A C 1
ATOM 969 O O . THR A 1 124 ? -19.375 34.258 72.327 1.00 35.75 124 THR A O 1
ATOM 972 N N . THR A 1 125 ? -18.917 36.341 71.506 1.00 35.62 125 THR A N 1
ATOM 973 C CA . THR A 1 125 ? -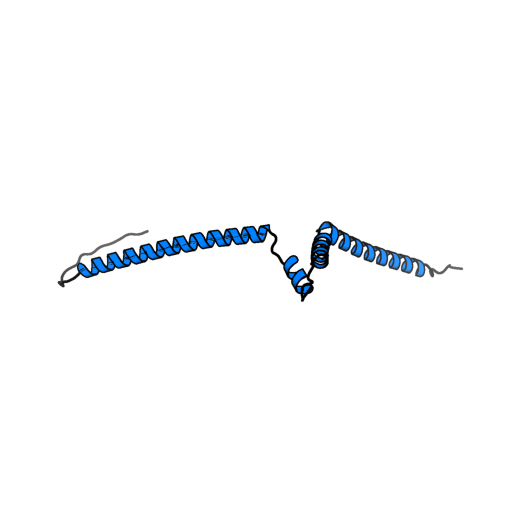17.617 36.759 72.108 1.00 35.62 125 THR A CA 1
ATOM 974 C C . THR A 1 125 ? -16.326 35.955 71.883 1.00 35.62 125 THR A C 1
ATOM 976 O O . THR A 1 125 ? -16.155 34.868 72.424 1.00 35.62 125 THR A O 1
ATOM 979 N N . ASP A 1 126 ? -15.425 36.596 71.122 1.00 44.19 126 ASP A N 1
ATOM 980 C CA . ASP A 1 126 ? -14.031 36.968 71.438 1.00 44.19 126 ASP A CA 1
ATOM 981 C C . ASP A 1 126 ? -13.148 35.975 72.213 1.00 44.19 126 ASP A C 1
ATOM 983 O O . ASP A 1 126 ? -13.374 35.749 73.395 1.00 44.19 126 ASP A O 1
ATOM 987 N N . ASP A 1 127 ? -12.063 35.498 71.585 1.00 43.41 127 ASP A N 1
ATOM 988 C CA . ASP A 1 127 ? -10.703 35.858 72.019 1.00 43.41 127 ASP A CA 1
ATOM 989 C C . ASP A 1 127 ? -9.631 35.492 70.966 1.00 43.41 127 ASP A C 1
ATOM 991 O O . ASP A 1 127 ? -9.829 34.696 70.049 1.00 43.41 127 ASP A O 1
ATOM 995 N N . GLU A 1 128 ? -8.510 36.173 71.113 1.00 48.09 128 GLU A N 1
ATOM 996 C CA . GLU A 1 128 ? -7.411 36.491 70.216 1.00 48.09 128 GLU A CA 1
ATOM 997 C C . GLU A 1 128 ? -6.359 35.369 70.022 1.00 48.09 128 GLU A C 1
ATOM 999 O O . GLU A 1 128 ? -6.207 34.471 70.845 1.00 48.09 128 GLU A O 1
ATOM 1004 N N . SER A 1 129 ? -5.530 35.535 68.975 1.00 47.06 129 SER A N 1
ATOM 1005 C CA . SER A 1 129 ? -4.087 35.193 68.923 1.00 47.06 129 SER A CA 1
ATOM 1006 C C . SER A 1 129 ? -3.604 34.036 68.016 1.00 47.06 129 SER A C 1
ATOM 1008 O O . SER A 1 129 ? -3.645 32.862 68.359 1.00 47.06 129 SER A O 1
ATOM 1010 N N . SER A 1 130 ? -2.985 34.475 66.907 1.00 50.53 130 SER A N 1
ATOM 1011 C CA . SER A 1 130 ? -1.621 34.151 66.429 1.00 50.53 130 SER A CA 1
ATOM 1012 C C . SER A 1 130 ? -1.240 32.775 65.840 1.00 50.53 130 SER A C 1
ATOM 1014 O O . SER A 1 130 ? -1.220 31.779 66.548 1.00 50.53 130 SER A O 1
ATOM 1016 N N . LYS A 1 131 ? -0.682 32.863 64.606 1.00 55.19 131 LYS A N 1
ATOM 1017 C CA . LYS A 1 131 ? 0.608 32.287 64.117 1.00 55.19 131 LYS A CA 1
ATOM 1018 C C . LYS A 1 131 ? 0.745 30.753 64.006 1.00 55.19 131 LYS A C 1
ATOM 1020 O O . LYS A 1 131 ? 0.175 30.025 64.792 1.00 55.19 131 LYS A O 1
ATOM 1025 N N . ASP A 1 132 ? 1.474 30.124 63.082 1.00 54.41 132 ASP A N 1
ATOM 1026 C CA . ASP A 1 132 ? 2.488 30.429 62.052 1.00 54.41 132 ASP A CA 1
ATOM 1027 C C . ASP A 1 132 ? 2.254 29.393 60.909 1.00 54.41 132 ASP A C 1
ATOM 1029 O O . ASP A 1 132 ? 1.717 28.318 61.159 1.00 54.41 132 ASP A O 1
ATOM 1033 N N . GLY A 1 133 ? 2.460 29.669 59.618 1.00 65.12 133 GLY A N 1
ATOM 1034 C CA . GLY A 1 133 ? 3.771 29.663 58.962 1.00 65.12 133 GLY A CA 1
ATOM 1035 C C . GLY A 1 133 ? 4.219 28.251 58.539 1.00 65.12 133 GLY A C 1
ATOM 1036 O O . GLY A 1 133 ? 4.778 27.534 59.361 1.00 65.12 133 GLY A O 1
ATOM 1037 N N . LEU A 1 134 ? 3.996 27.866 57.273 1.00 46.66 134 LEU A N 1
ATOM 1038 C CA . LEU A 1 134 ? 5.027 27.633 56.237 1.00 46.66 134 LEU A CA 1
ATOM 1039 C C . LEU A 1 134 ? 4.372 27.227 54.905 1.00 46.66 134 LEU A C 1
ATOM 1041 O O . LEU A 1 134 ? 3.547 26.287 54.914 1.00 46.66 134 LEU A O 1
#

Sequence (134 aa):
MIFSPKDNLSGKVAKMLGSLFKEKEAKKEAFRKYLDSSGAVDALTKVLVALYEQNDKPSSALEFIQNRLCCPSISEHEKLQAEFSDLQIRYNELLTAHQKTCKELEELKSSHASSSAMPSTKETTDDESSKDGL